Protein AF-A0A9E1Q8D4-F1 (afdb_monomer_lite)

pLDDT: mean 96.95, std 2.02, range [81.5, 98.75]

Radius of gyration: 16.6 Å; chains: 1; bounding box: 38×31×44 Å

Structure (mmCIF, N/CA/C/O backbone):
data_AF-A0A9E1Q8D4-F1
#
_entry.id   AF-A0A9E1Q8D4-F1
#
loop_
_atom_site.group_PDB
_atom_site.id
_atom_site.type_symbol
_atom_site.label_atom_id
_atom_site.label_alt_id
_atom_site.label_comp_id
_atom_site.label_asym_id
_atom_site.label_entity_id
_atom_site.label_seq_id
_atom_site.pdbx_PDB_ins_code
_atom_site.Cartn_x
_atom_site.Cartn_y
_atom_site.Cartn_z
_atom_site.occupancy
_atom_site.B_iso_or_equiv
_atom_site.auth_seq_id
_atom_site.auth_comp_id
_atom_site.auth_asym_id
_atom_site.auth_atom_id
_atom_site.pdbx_PDB_model_num
ATOM 1 N N . MET A 1 1 ? -0.673 -12.413 17.029 1.00 81.50 1 MET A N 1
ATOM 2 C CA . MET A 1 1 ? -0.859 -10.950 16.885 1.00 81.50 1 MET A CA 1
ATOM 3 C C . MET A 1 1 ? -0.937 -10.221 18.242 1.00 81.50 1 MET A C 1
ATOM 5 O O . MET A 1 1 ? -1.551 -10.762 19.157 1.00 81.50 1 MET A O 1
ATOM 9 N N . LYS A 1 2 ? -0.367 -9.008 18.388 1.00 91.19 2 LYS A N 1
ATOM 10 C CA . LYS A 1 2 ? -0.547 -8.122 19.565 1.00 91.19 2 LYS A CA 1
ATOM 11 C C . LYS A 1 2 ? -1.295 -6.856 19.129 1.00 91.19 2 LYS A C 1
ATOM 13 O O . LYS A 1 2 ? -0.751 -6.082 18.356 1.00 91.19 2 LYS A O 1
ATOM 18 N N . VAL A 1 3 ? -2.524 -6.671 19.613 1.00 97.44 3 VAL A N 1
ATOM 19 C CA . VAL A 1 3 ? -3.307 -5.446 19.375 1.00 97.44 3 VAL A CA 1
ATOM 20 C C . VAL A 1 3 ? -3.008 -4.453 20.490 1.00 97.44 3 VAL A C 1
ATOM 22 O O . VAL A 1 3 ? -3.086 -4.797 21.671 1.00 97.44 3 VAL A O 1
ATOM 25 N N . GLU A 1 4 ? -2.658 -3.235 20.107 1.00 98.12 4 GLU A N 1
ATOM 26 C CA . GLU A 1 4 ? -2.434 -2.107 21.003 1.00 98.12 4 GLU A CA 1
ATOM 27 C C . GLU A 1 4 ? -3.670 -1.211 21.019 1.00 98.12 4 GLU A C 1
ATOM 29 O O . GLU A 1 4 ? -4.433 -1.171 20.057 1.00 98.12 4 GLU A O 1
ATOM 34 N N . THR A 1 5 ? -3.892 -0.506 22.124 1.00 97.88 5 THR A N 1
ATOM 35 C CA . THR A 1 5 ? -5.052 0.376 22.291 1.00 97.88 5 THR A CA 1
ATOM 36 C C . THR A 1 5 ? -4.604 1.809 22.503 1.00 97.88 5 THR A C 1
ATOM 38 O O . THR A 1 5 ? -3.606 2.017 23.190 1.00 97.88 5 THR A O 1
ATOM 41 N N . GLN A 1 6 ? -5.388 2.774 22.014 1.00 97.81 6 GLN A N 1
ATOM 42 C CA . GLN A 1 6 ? -5.123 4.211 22.186 1.00 97.81 6 GLN A CA 1
ATOM 43 C C . GLN A 1 6 ? -3.760 4.624 21.601 1.00 97.81 6 GLN A C 1
ATOM 45 O O . GLN A 1 6 ? -2.936 5.241 22.274 1.00 97.81 6 GLN A O 1
ATOM 50 N N . VAL A 1 7 ? -3.508 4.235 20.348 1.00 98.44 7 VAL A N 1
ATOM 51 C CA . VAL A 1 7 ? -2.233 4.486 19.659 1.00 98.44 7 VAL A CA 1
ATOM 52 C C . VAL A 1 7 ? -2.273 5.823 18.928 1.00 98.44 7 VAL A C 1
ATOM 54 O O . VAL A 1 7 ? -3.180 6.066 18.137 1.00 98.44 7 VAL A O 1
ATOM 57 N N . ASP A 1 8 ? -1.269 6.667 19.167 1.00 98.06 8 ASP A N 1
ATOM 58 C CA . ASP A 1 8 ? -1.060 7.920 18.438 1.00 98.06 8 ASP A CA 1
ATOM 59 C C . ASP A 1 8 ? -0.587 7.643 17.005 1.00 98.06 8 ASP A C 1
ATOM 61 O O . ASP A 1 8 ? 0.461 7.036 16.781 1.00 98.06 8 ASP A O 1
ATOM 65 N N . LEU A 1 9 ? -1.375 8.093 16.030 1.00 97.81 9 LEU A N 1
ATOM 66 C CA . LEU A 1 9 ? -1.097 7.945 14.606 1.00 97.81 9 LEU A CA 1
ATOM 67 C C . LEU A 1 9 ? -0.360 9.148 14.012 1.00 97.81 9 LEU A C 1
ATOM 69 O O . LEU A 1 9 ? 0.013 9.090 12.844 1.00 97.81 9 LEU A O 1
ATOM 73 N N . THR A 1 10 ? -0.138 10.229 14.764 1.00 96.81 10 THR A N 1
ATOM 74 C CA . THR A 1 10 ? 0.355 11.514 14.234 1.00 96.81 10 THR A CA 1
ATOM 75 C C . THR A 1 10 ? 1.633 11.353 13.411 1.00 96.81 10 THR A C 1
ATOM 77 O O . THR A 1 10 ? 1.729 11.875 12.303 1.00 96.81 10 THR A O 1
ATOM 80 N N . SER A 1 11 ? 2.604 10.584 13.911 1.00 96.00 11 SER A N 1
ATOM 81 C CA . SER A 1 11 ? 3.880 10.320 13.226 1.00 96.00 11 SER A CA 1
ATOM 82 C C . SER A 1 11 ? 3.767 9.340 12.053 1.00 96.00 11 SER A C 1
ATOM 84 O O . SER A 1 11 ? 4.678 9.248 11.235 1.00 96.00 11 SER A O 1
ATOM 86 N N . SER A 1 12 ? 2.652 8.613 11.955 1.00 95.50 12 SER A N 1
ATOM 87 C CA . SER A 1 12 ? 2.357 7.687 10.857 1.00 95.50 12 SER A CA 1
ATOM 88 C C . SER A 1 12 ? 1.660 8.363 9.674 1.00 95.50 12 SER A C 1
ATOM 90 O O . SER A 1 12 ? 1.419 7.703 8.663 1.00 95.50 12 SER A O 1
ATOM 92 N N . LEU A 1 13 ? 1.317 9.651 9.788 1.00 96.62 13 LEU A N 1
ATOM 93 C CA . LEU A 1 13 ? 0.629 10.442 8.769 1.00 96.62 13 LEU A CA 1
ATOM 94 C C . LEU A 1 13 ? 1.553 11.545 8.262 1.00 96.62 13 LEU A C 1
ATOM 96 O O . LEU A 1 13 ? 2.101 12.313 9.047 1.00 96.62 13 LEU A O 1
ATOM 100 N N . THR A 1 14 ? 1.663 11.719 6.946 1.00 96.62 14 THR A N 1
ATOM 101 C CA . THR A 1 14 ? 2.517 12.786 6.389 1.00 96.62 14 THR A CA 1
ATOM 102 C C . THR A 1 14 ? 1.992 14.187 6.701 1.00 96.62 14 THR A C 1
ATOM 104 O O . THR A 1 14 ? 2.773 15.132 6.809 1.00 96.62 14 THR A O 1
ATOM 107 N N . PHE A 1 15 ? 0.682 14.326 6.921 1.00 96.62 15 PHE A N 1
ATOM 108 C CA . PHE A 1 15 ? 0.068 15.568 7.386 1.00 96.62 15 PHE A CA 1
ATOM 109 C C . PHE A 1 15 ? 0.386 15.912 8.847 1.00 96.62 15 PHE A C 1
ATOM 111 O O . PHE A 1 15 ? 0.220 17.070 9.222 1.00 96.62 15 PHE A O 1
ATOM 118 N N . HIS A 1 16 ? 0.826 14.945 9.663 1.00 95.62 16 HIS A N 1
ATOM 119 C CA . HIS A 1 16 ? 1.071 15.121 11.100 1.00 95.62 16 HIS A CA 1
ATOM 120 C C . HIS A 1 16 ? -0.122 15.723 11.862 1.00 95.62 16 HIS A C 1
ATOM 122 O O . HI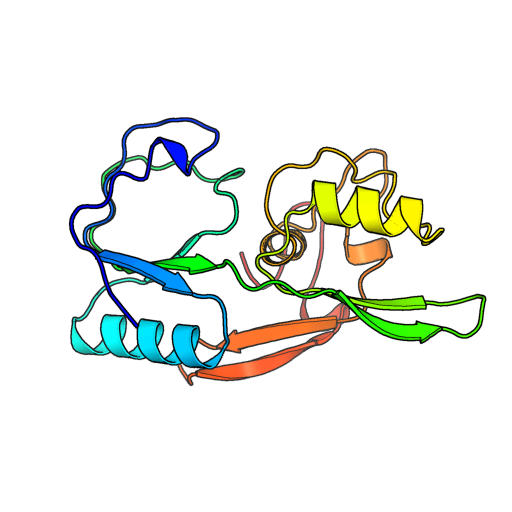S A 1 16 ? 0.042 16.479 12.821 1.00 95.62 16 HIS A O 1
ATOM 128 N N . VAL A 1 17 ? -1.342 15.407 11.421 1.00 96.00 17 VAL A N 1
ATOM 129 C CA . VAL A 1 17 ? -2.559 15.798 12.135 1.00 96.00 17 VAL A CA 1
ATOM 130 C C . VAL A 1 17 ? -2.743 14.856 13.326 1.00 96.00 17 VAL A C 1
ATOM 132 O O . VAL A 1 17 ? -2.649 13.642 13.128 1.00 96.00 17 VAL A O 1
ATOM 135 N N . PRO A 1 18 ? -3.010 15.384 14.536 1.00 97.06 18 PRO A N 1
ATOM 136 C CA . PRO A 1 18 ? -3.296 14.562 15.702 1.00 97.06 18 PRO A CA 1
ATOM 137 C C . PRO A 1 18 ? -4.472 13.618 15.461 1.00 97.06 18 PRO A C 1
ATOM 139 O O . PRO A 1 18 ? -5.555 14.067 15.083 1.00 97.06 18 PRO A O 1
ATOM 142 N N . ALA A 1 19 ? -4.248 12.326 15.683 1.00 97.38 19 ALA A N 1
ATOM 143 C CA . ALA A 1 19 ? -5.283 11.304 15.621 1.00 97.38 19 ALA A CA 1
ATOM 144 C C . ALA A 1 19 ? -4.884 10.091 16.464 1.00 97.38 19 ALA A C 1
ATOM 146 O O . ALA A 1 19 ? -3.747 9.623 16.388 1.00 97.38 19 ALA A O 1
ATOM 147 N N . LEU A 1 20 ? -5.834 9.551 17.221 1.00 98.25 20 LEU A N 1
ATOM 148 C CA . LEU A 1 20 ? -5.690 8.299 17.955 1.00 98.25 20 LEU A CA 1
ATOM 149 C C . LEU A 1 20 ? -6.446 7.168 17.256 1.00 98.25 20 LEU A C 1
ATOM 151 O O . LEU A 1 20 ? -7.554 7.355 16.761 1.00 98.25 20 LEU A O 1
ATOM 155 N N . ALA A 1 21 ? -5.870 5.970 17.257 1.00 98.44 21 ALA A N 1
ATOM 156 C CA . ALA A 1 21 ? -6.579 4.733 16.962 1.00 98.44 21 ALA A CA 1
ATOM 157 C C . ALA A 1 21 ? -7.025 4.068 18.265 1.00 98.44 21 ALA A C 1
ATOM 159 O O . ALA A 1 21 ? -6.195 3.795 19.140 1.00 98.44 21 ALA A O 1
ATOM 160 N N . SER A 1 22 ? -8.312 3.728 18.377 1.00 98.44 22 SER A N 1
ATOM 161 C CA . SER A 1 22 ? -8.804 2.966 19.532 1.00 98.44 22 SER A CA 1
ATOM 162 C C . SER A 1 22 ? -8.100 1.611 19.646 1.00 98.44 22 SER A C 1
ATOM 164 O O . SER A 1 22 ? -7.721 1.218 20.750 1.00 98.44 22 SER A O 1
ATOM 166 N N . HIS A 1 23 ? -7.871 0.953 18.503 1.00 98.75 23 HIS A N 1
ATOM 167 C CA . HIS A 1 23 ? -7.136 -0.294 18.361 1.00 98.75 23 HIS A CA 1
ATOM 168 C C . HIS A 1 23 ? -6.176 -0.195 17.175 1.00 98.75 23 HIS A C 1
ATOM 170 O O . HIS A 1 23 ? -6.528 0.321 16.114 1.00 98.75 23 HIS A O 1
ATOM 176 N N . TYR A 1 24 ? -4.976 -0.733 17.334 1.00 98.69 24 TYR A N 1
ATOM 177 C CA . TYR A 1 24 ? -3.934 -0.719 16.319 1.00 98.69 24 TYR A CA 1
ATOM 178 C C . TYR A 1 24 ? -3.212 -2.057 16.289 1.00 98.69 24 TYR A C 1
ATOM 180 O O . TYR A 1 24 ? -2.949 -2.668 17.328 1.00 98.69 24 TYR A O 1
ATOM 188 N N . VAL A 1 25 ? -2.875 -2.505 15.090 1.00 98.56 25 VAL A N 1
ATOM 189 C CA . VAL A 1 25 ? -2.026 -3.667 14.885 1.00 98.56 25 VAL A CA 1
ATOM 190 C C . VAL A 1 25 ? -1.163 -3.472 13.654 1.00 98.56 25 VAL A C 1
ATOM 192 O O . VAL A 1 25 ? -1.622 -2.966 12.633 1.00 98.56 25 VAL A O 1
ATOM 195 N N . GLU A 1 26 ? 0.080 -3.916 13.750 1.00 97.94 26 GLU A N 1
ATOM 196 C CA . GLU A 1 26 ? 0.987 -4.034 12.620 1.00 97.94 26 GLU A CA 1
ATOM 197 C C . GLU A 1 26 ? 1.066 -5.493 12.175 1.00 97.94 26 GLU A C 1
ATOM 199 O O . GLU A 1 26 ? 1.126 -6.395 13.015 1.00 97.94 26 GLU A O 1
ATOM 204 N N . VAL A 1 27 ? 1.000 -5.716 10.863 1.00 97.88 27 VAL A N 1
ATOM 205 C CA . VAL A 1 27 ? 0.965 -7.053 10.264 1.00 97.88 27 VAL A CA 1
ATOM 206 C C . VAL A 1 27 ? 1.998 -7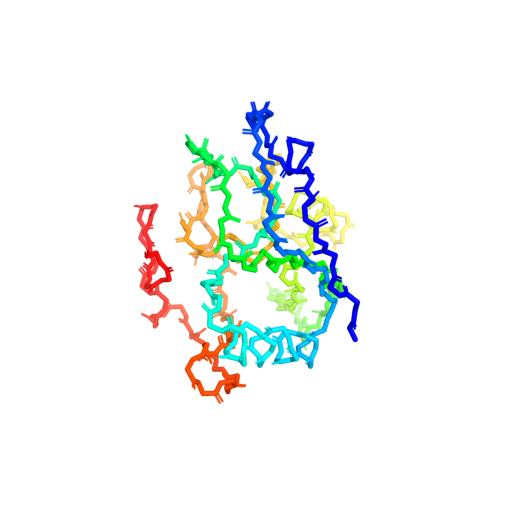.176 9.154 1.00 97.88 27 VAL A C 1
ATOM 208 O O . VAL A 1 27 ? 2.137 -6.292 8.306 1.00 97.88 27 VAL A O 1
ATOM 211 N N . GLU A 1 28 ? 2.696 -8.303 9.140 1.00 97.44 28 GLU A N 1
ATOM 212 C CA . GLU A 1 28 ? 3.764 -8.601 8.182 1.00 97.44 28 GLU A CA 1
ATOM 213 C C . GLU A 1 28 ? 3.391 -9.740 7.227 1.00 97.44 28 GLU A C 1
ATOM 215 O O . GLU A 1 28 ? 4.091 -9.973 6.242 1.00 97.44 28 GLU A O 1
ATOM 220 N N . LYS A 1 29 ? 2.309 -10.476 7.514 1.00 96.69 29 LYS A N 1
ATOM 221 C CA . LYS A 1 29 ? 1.901 -11.677 6.770 1.00 96.69 29 LYS A CA 1
ATOM 222 C C . LYS A 1 29 ? 0.392 -11.761 6.585 1.00 96.69 29 LYS A C 1
ATOM 224 O O . LYS A 1 29 ? -0.381 -11.317 7.431 1.00 96.69 29 LYS A O 1
ATOM 229 N N . ASP A 1 30 ? -0.020 -12.461 5.536 1.00 96.50 30 ASP A N 1
ATOM 230 C CA . ASP A 1 30 ? -1.424 -12.742 5.226 1.00 96.50 30 ASP A CA 1
ATOM 231 C C . ASP A 1 30 ? -2.222 -13.335 6.395 1.00 96.50 30 ASP A C 1
ATOM 233 O O . ASP A 1 30 ? -3.367 -12.948 6.631 1.00 96.50 30 ASP A O 1
ATOM 237 N N . ASP A 1 31 ? -1.640 -14.276 7.141 1.00 96.94 31 ASP A N 1
ATOM 238 C CA . ASP A 1 31 ? -2.332 -14.905 8.270 1.00 96.94 31 ASP A CA 1
ATOM 239 C C . ASP A 1 31 ? -2.585 -13.914 9.412 1.00 96.94 31 ASP A C 1
ATOM 241 O O . ASP A 1 31 ? -3.641 -13.957 10.040 1.00 96.94 31 ASP A O 1
ATOM 245 N N . GLU A 1 32 ? -1.689 -12.949 9.617 1.00 97.75 32 GLU A N 1
ATOM 246 C CA . GLU A 1 32 ? -1.869 -11.883 10.606 1.00 97.75 32 GLU A CA 1
ATOM 247 C C . GLU A 1 32 ? -2.955 -10.893 10.169 1.00 97.75 32 GLU A C 1
ATOM 249 O O . GLU A 1 32 ? -3.741 -10.439 10.999 1.00 97.75 32 GLU A O 1
ATOM 254 N N . ILE A 1 33 ? -3.080 -10.623 8.862 1.00 97.56 33 ILE A N 1
ATOM 255 C CA . ILE A 1 33 ? -4.208 -9.853 8.315 1.00 97.56 33 ILE A CA 1
ATOM 256 C C . ILE A 1 33 ? -5.530 -10.577 8.614 1.00 97.56 33 ILE A C 1
ATOM 258 O O . ILE A 1 33 ? -6.499 -9.951 9.050 1.00 97.56 33 ILE A O 1
ATOM 262 N N . ARG A 1 34 ? -5.584 -11.904 8.431 1.00 97.50 34 ARG A N 1
ATOM 263 C CA . ARG A 1 34 ? -6.781 -12.708 8.743 1.00 97.50 34 ARG A CA 1
ATOM 264 C C . ARG A 1 34 ? -7.099 -12.701 10.240 1.00 97.50 34 ARG A C 1
ATOM 266 O O . ARG A 1 34 ? -8.269 -12.552 10.602 1.00 97.50 34 ARG A O 1
ATOM 273 N N . GLU A 1 35 ? -6.087 -12.818 11.101 1.00 98.00 35 GLU A N 1
ATOM 274 C CA . GLU A 1 35 ? -6.235 -12.679 12.558 1.00 98.00 35 GLU A CA 1
ATOM 275 C C . GLU A 1 35 ? -6.790 -11.297 12.941 1.00 98.00 35 GLU A C 1
ATOM 277 O O . GLU A 1 35 ? -7.715 -11.210 13.753 1.00 98.00 35 GLU A O 1
ATOM 282 N N . ALA A 1 36 ? -6.285 -10.225 12.324 1.00 98.38 36 ALA A N 1
ATOM 283 C CA . ALA A 1 36 ? -6.724 -8.852 12.565 1.00 98.38 36 ALA A CA 1
ATOM 284 C C . ALA A 1 36 ? -8.181 -8.618 12.131 1.00 98.38 36 ALA A C 1
ATOM 286 O O . ALA A 1 36 ? -8.975 -8.062 12.894 1.00 98.38 36 ALA A O 1
ATOM 287 N N . ILE A 1 37 ? -8.575 -9.114 10.952 1.00 98.12 37 ILE A N 1
ATOM 288 C CA . ILE A 1 37 ? -9.967 -9.056 10.476 1.00 98.12 37 ILE A CA 1
ATOM 289 C C . ILE A 1 37 ? -10.900 -9.80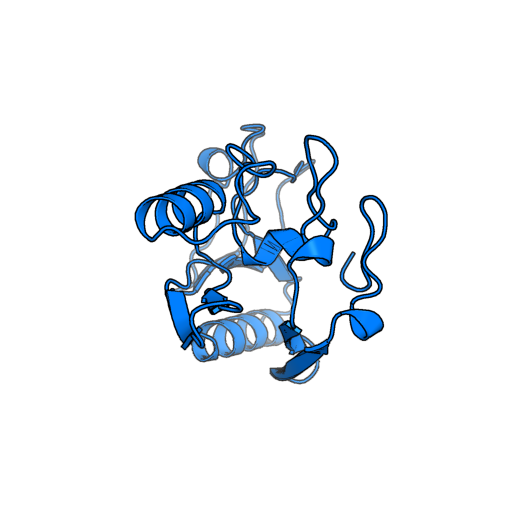2 11.442 1.00 98.12 37 ILE A C 1
ATOM 291 O O . ILE A 1 37 ? -11.977 -9.306 11.786 1.00 98.12 37 ILE A O 1
ATOM 295 N N . LEU A 1 38 ? -10.492 -10.983 11.919 1.00 97.56 38 LEU A N 1
ATOM 296 C CA . LEU A 1 38 ? -11.280 -11.757 12.879 1.00 97.56 38 LEU A CA 1
ATOM 297 C C . LEU A 1 38 ? -11.409 -11.033 14.227 1.00 97.56 38 LEU A C 1
ATOM 299 O O . LEU A 1 38 ? -12.498 -11.007 14.805 1.00 97.56 38 LEU A O 1
ATOM 303 N N . TYR A 1 39 ? -10.329 -10.418 14.714 1.00 98.31 39 TYR A N 1
ATOM 304 C CA . TYR A 1 39 ? -10.350 -9.601 15.925 1.00 98.31 39 TYR A CA 1
ATOM 305 C C . TYR A 1 39 ? -11.330 -8.431 15.797 1.00 98.31 39 TYR A C 1
ATOM 307 O O . TYR A 1 39 ? -12.174 -8.251 16.678 1.00 98.31 39 TYR A O 1
ATOM 315 N N . ALA A 1 40 ? -11.279 -7.681 14.692 1.00 98.31 40 ALA A N 1
ATOM 316 C CA . ALA A 1 40 ? -12.206 -6.582 14.442 1.00 98.31 40 ALA A CA 1
ATOM 317 C C . ALA A 1 40 ? -13.663 -7.066 14.419 1.00 98.31 40 ALA A C 1
ATOM 319 O O . ALA A 1 40 ? -14.516 -6.499 15.100 1.00 98.31 40 ALA A O 1
ATOM 320 N N . LYS A 1 41 ? -13.943 -8.182 13.733 1.00 97.38 41 LYS A N 1
ATOM 321 C CA . LYS A 1 41 ? -15.286 -8.778 13.673 1.00 97.38 41 LYS A CA 1
ATOM 322 C C . LYS A 1 41 ? -15.815 -9.183 15.051 1.00 97.38 41 LYS A C 1
ATOM 324 O O . LYS A 1 41 ? -16.967 -8.892 15.370 1.00 97.38 41 LYS A O 1
ATOM 329 N N . ASN A 1 42 ? -14.991 -9.836 15.870 1.00 97.62 42 ASN A N 1
ATOM 330 C CA . ASN A 1 42 ? -15.384 -10.288 17.208 1.00 97.62 42 ASN A CA 1
ATOM 331 C C . ASN A 1 42 ? -15.653 -9.118 18.164 1.00 97.62 42 ASN A C 1
ATOM 333 O O . ASN A 1 42 ? -16.536 -9.218 19.015 1.00 97.62 42 ASN A O 1
ATOM 337 N N . ASN A 1 43 ? -14.934 -8.007 17.991 1.00 97.81 43 ASN A N 1
ATOM 338 C CA . ASN A 1 43 ? -15.087 -6.798 18.800 1.00 97.81 43 ASN A CA 1
ATOM 339 C C . ASN A 1 43 ? -16.022 -5.751 18.171 1.00 97.81 43 ASN A C 1
ATOM 341 O O . ASN A 1 43 ? -16.240 -4.703 18.769 1.00 97.81 43 ASN A O 1
ATOM 345 N N . LYS A 1 44 ? -16.615 -6.044 17.003 1.00 97.94 44 LYS A N 1
ATOM 346 C CA . LYS A 1 44 ? -17.489 -5.132 16.240 1.00 97.94 44 LYS A CA 1
ATOM 347 C C . LYS A 1 44 ? -16.820 -3.784 15.932 1.00 97.94 44 LYS A C 1
ATOM 349 O O . LYS A 1 44 ? -17.452 -2.740 16.054 1.00 97.94 44 LYS A O 1
ATOM 354 N N . LEU A 1 45 ? -15.546 -3.831 15.558 1.00 98.19 45 LEU A N 1
ATOM 355 C CA . LEU A 1 45 ? -14.749 -2.665 15.193 1.00 98.19 45 LEU A CA 1
ATOM 356 C C . LEU A 1 45 ? -14.753 -2.482 13.676 1.00 98.19 45 LEU A C 1
ATOM 358 O O . LEU A 1 45 ? -14.595 -3.456 12.934 1.00 98.19 45 LEU A O 1
ATOM 362 N N . ASP A 1 46 ? -14.867 -1.234 13.231 1.00 98.06 46 ASP A N 1
ATOM 363 C CA . ASP A 1 46 ? -14.569 -0.881 11.846 1.00 98.06 46 ASP A CA 1
ATOM 364 C C . ASP A 1 46 ? -13.073 -1.071 11.570 1.00 98.06 46 ASP A C 1
ATOM 366 O O . ASP A 1 46 ? -12.234 -0.910 12.459 1.00 98.06 46 ASP A O 1
ATOM 370 N N . ILE A 1 47 ? -12.736 -1.438 10.333 1.00 98.25 47 ILE A N 1
ATOM 371 C CA . ILE A 1 47 ? -11.355 -1.681 9.907 1.00 98.25 47 ILE A CA 1
ATOM 372 C C . ILE A 1 47 ? -10.884 -0.512 9.050 1.00 98.25 47 ILE A C 1
ATOM 374 O O . ILE A 1 47 ? -11.544 -0.146 8.078 1.00 98.25 47 ILE A O 1
ATOM 378 N N . LEU A 1 48 ? -9.697 0.002 9.360 1.00 98.06 48 LEU A N 1
ATOM 379 C CA . LEU A 1 48 ? -8.951 0.913 8.503 1.00 98.06 48 LEU A CA 1
ATOM 380 C C . LEU A 1 48 ? -7.610 0.278 8.135 1.00 98.06 48 LEU A C 1
ATOM 382 O O . LEU A 1 48 ? -6.823 -0.062 9.014 1.00 98.06 48 LEU A O 1
ATOM 386 N N . ILE A 1 49 ? -7.326 0.153 6.840 1.00 97.69 49 ILE A N 1
ATOM 387 C CA . ILE A 1 49 ? -6.010 -0.288 6.368 1.00 97.69 49 ILE A CA 1
ATOM 388 C C . ILE A 1 49 ? -5.095 0.929 6.243 1.00 97.69 49 ILE A C 1
ATOM 390 O O . ILE A 1 49 ? -5.437 1.900 5.568 1.00 97.69 49 ILE A O 1
ATOM 394 N N . LEU A 1 50 ? -3.924 0.870 6.873 1.00 97.62 50 LEU A N 1
ATOM 395 C CA . LEU A 1 50 ? -2.925 1.929 6.831 1.00 97.62 50 LEU A CA 1
ATOM 396 C C . LEU A 1 50 ? -1.667 1.434 6.108 1.00 97.62 50 LEU A C 1
ATOM 398 O O . LEU A 1 50 ? -0.991 0.514 6.559 1.00 97.62 50 LEU A O 1
ATOM 402 N N . GLY A 1 51 ? -1.353 2.070 4.979 1.00 96.19 51 GLY A N 1
ATOM 403 C CA . GLY A 1 51 ? -0.052 1.967 4.314 1.00 96.19 51 GLY A CA 1
ATOM 404 C C . GLY A 1 51 ? 0.939 2.969 4.910 1.00 96.19 51 GLY A C 1
ATOM 405 O O . GLY A 1 51 ? 1.016 3.128 6.122 1.00 96.19 51 GLY A O 1
ATOM 406 N N . GLY A 1 52 ? 1.645 3.735 4.076 1.00 94.00 52 GLY A N 1
ATOM 407 C CA . GLY A 1 52 ? 2.557 4.800 4.534 1.00 94.00 52 GLY A CA 1
ATOM 408 C C . GLY A 1 52 ? 1.896 6.086 5.065 1.00 94.00 52 GLY A C 1
ATOM 409 O O . GLY A 1 52 ? 2.610 7.021 5.401 1.00 94.00 52 GLY A O 1
ATOM 410 N N . GLY A 1 53 ? 0.559 6.178 5.096 1.00 96.25 53 GLY A N 1
ATOM 411 C CA . GLY A 1 53 ? -0.163 7.361 5.598 1.00 96.25 53 GLY A CA 1
ATOM 412 C C . GLY A 1 53 ? 0.038 8.645 4.781 1.00 96.25 53 GLY A C 1
ATOM 413 O O . GLY A 1 53 ? -0.278 9.733 5.257 1.00 96.25 53 GLY A O 1
ATOM 414 N N . SER A 1 54 ? 0.546 8.530 3.550 1.00 96.88 54 SER A N 1
ATOM 415 C CA . SER A 1 54 ? 0.922 9.666 2.701 1.00 96.88 54 SER A CA 1
ATOM 416 C C . SER A 1 54 ? -0.242 10.360 1.992 1.00 96.88 54 SER A C 1
ATOM 418 O O . SER A 1 54 ? -0.076 11.456 1.462 1.00 96.88 54 SER A O 1
ATOM 420 N N . ASN A 1 55 ? -1.414 9.728 1.997 1.00 95.94 55 ASN A N 1
ATOM 421 C CA . ASN A 1 55 ? -2.621 10.183 1.314 1.00 95.94 55 ASN A CA 1
ATOM 422 C C . ASN A 1 55 ? -3.861 10.022 2.211 1.00 95.94 55 ASN A C 1
ATOM 424 O O . ASN A 1 55 ? -4.917 9.569 1.781 1.00 95.94 55 ASN A O 1
ATOM 428 N N . MET A 1 56 ? -3.693 10.328 3.497 1.00 94.69 56 MET A N 1
ATOM 429 C CA . MET A 1 56 ? -4.726 10.197 4.520 1.00 94.69 56 MET A CA 1
ATOM 430 C C . MET A 1 56 ? -4.850 11.506 5.291 1.00 94.69 56 MET A C 1
ATOM 432 O O . MET A 1 56 ? -3.844 12.098 5.679 1.00 94.69 56 MET A O 1
ATOM 436 N N . LEU A 1 57 ? -6.086 11.930 5.546 1.00 96.38 57 LEU A N 1
ATOM 437 C CA . LEU A 1 57 ? -6.393 13.066 6.408 1.00 96.38 57 LEU A CA 1
ATOM 438 C C . LEU A 1 57 ? -7.426 12.627 7.445 1.00 96.38 57 LEU A C 1
ATOM 440 O O . LEU A 1 57 ? -8.597 12.436 7.123 1.00 96.38 57 LEU A O 1
ATOM 444 N N . PHE A 1 58 ? -6.981 12.462 8.687 1.00 95.50 58 PHE A N 1
ATOM 445 C CA . PHE A 1 58 ? -7.868 12.178 9.808 1.00 95.50 58 PHE A CA 1
ATOM 446 C C . PHE A 1 58 ? -8.514 13.481 10.266 1.00 95.50 58 PHE A C 1
ATOM 448 O O . PHE A 1 58 ? -7.833 14.487 10.453 1.00 95.50 58 PHE A O 1
ATOM 455 N N . HIS A 1 59 ? -9.835 13.466 10.419 1.00 93.94 59 HIS A N 1
ATOM 456 C CA . HIS A 1 59 ? -10.588 14.622 10.907 1.00 93.94 59 HIS A CA 1
ATOM 457 C C . HIS A 1 59 ? -10.985 14.493 12.384 1.00 93.94 59 HIS A C 1
ATOM 459 O O . HIS A 1 59 ? -11.475 15.463 12.946 1.00 93.94 59 HIS A O 1
ATOM 465 N N . ASN A 1 60 ? -10.825 13.303 12.971 1.00 95.88 60 ASN A N 1
ATOM 466 C CA . ASN A 1 60 ? -11.054 12.943 14.370 1.00 95.88 60 ASN A CA 1
ATOM 467 C C . ASN A 1 60 ? -10.253 11.663 14.679 1.00 95.88 60 ASN A C 1
ATOM 469 O O . ASN A 1 60 ? -9.735 11.020 13.759 1.00 95.88 60 ASN A O 1
ATOM 473 N N . ASP A 1 61 ? -10.228 11.269 15.951 1.00 98.00 61 ASP A N 1
ATOM 474 C CA . ASP A 1 61 ? -9.794 9.937 16.372 1.00 98.00 61 ASP A CA 1
ATOM 475 C C . ASP A 1 61 ? -10.618 8.836 15.680 1.00 98.00 61 ASP A C 1
ATOM 477 O O . ASP A 1 61 ? -11.791 9.019 15.333 1.00 98.00 61 ASP A O 1
ATOM 481 N N . PHE A 1 62 ? -9.989 7.685 15.458 1.00 98.25 62 PHE A N 1
ATOM 482 C CA . PHE A 1 62 ? -10.589 6.532 14.803 1.00 98.25 62 PHE A CA 1
ATOM 483 C C . PHE A 1 62 ? -10.977 5.455 15.821 1.00 98.25 62 PHE A C 1
ATOM 485 O O . PHE A 1 62 ? -10.143 4.695 16.324 1.00 98.25 62 PHE A O 1
ATOM 492 N N . GLU A 1 63 ? -12.280 5.346 16.069 1.00 98.06 63 GLU A N 1
ATOM 493 C CA . GLU A 1 63 ? -12.902 4.356 16.959 1.00 98.06 63 GLU A CA 1
ATOM 494 C C . GLU A 1 63 ? -13.063 2.980 16.285 1.00 98.06 63 GLU A C 1
ATOM 496 O O . GLU A 1 63 ? -14.150 2.410 16.207 1.00 98.06 63 GLU A O 1
ATOM 501 N N . GLY A 1 64 ? -11.962 2.441 15.762 1.00 98.31 64 GLY A N 1
ATOM 502 C CA . GLY A 1 64 ? -11.905 1.112 15.155 1.00 98.31 64 GLY A CA 1
ATOM 503 C C . GLY A 1 64 ? -10.515 0.487 15.242 1.00 98.31 64 GLY A C 1
ATOM 504 O O . GLY A 1 64 ? -9.655 0.958 15.991 1.00 98.31 64 GLY A O 1
ATOM 505 N N . LEU A 1 65 ? -10.301 -0.579 14.468 1.00 98.75 65 LEU A N 1
ATOM 506 C CA . LEU A 1 65 ? -9.005 -1.230 14.299 1.00 98.75 65 LEU A CA 1
ATOM 507 C C . LEU A 1 65 ? -8.268 -0.657 13.088 1.00 98.75 65 LEU A C 1
ATOM 509 O O . LEU A 1 65 ? -8.675 -0.866 11.944 1.00 98.75 65 LEU A O 1
ATOM 513 N N . VAL A 1 66 ? -7.140 -0.002 13.340 1.00 98.69 66 VAL A N 1
ATOM 514 C CA . VAL A 1 66 ? -6.156 0.315 12.305 1.00 98.69 66 VAL A CA 1
ATOM 515 C C . VAL A 1 66 ? -5.239 -0.888 12.106 1.00 98.69 66 VAL A C 1
ATOM 517 O O . VAL A 1 66 ? -4.587 -1.338 13.045 1.00 98.69 66 VAL A O 1
ATOM 520 N N . ILE A 1 67 ? -5.181 -1.398 10.878 1.00 98.44 67 ILE A N 1
ATOM 521 C CA . ILE A 1 67 ? -4.272 -2.466 10.459 1.00 98.44 67 ILE A CA 1
ATOM 522 C C . ILE A 1 67 ? -3.176 -1.829 9.603 1.00 98.44 67 ILE A C 1
ATOM 524 O O . ILE A 1 67 ? -3.409 -1.466 8.447 1.00 98.44 67 ILE A O 1
ATOM 528 N N . LYS A 1 68 ? -1.982 -1.673 10.173 1.00 98.06 68 LYS A N 1
ATOM 529 C CA . LYS A 1 68 ? -0.793 -1.193 9.470 1.00 98.06 68 LYS A CA 1
ATOM 530 C C . LYS A 1 68 ? -0.148 -2.342 8.704 1.00 98.06 68 LYS A C 1
ATOM 532 O O . LYS A 1 68 ? 0.293 -3.316 9.308 1.00 98.06 68 LYS A O 1
ATOM 537 N N . ILE A 1 69 ? -0.053 -2.206 7.385 1.00 97.88 69 ILE A N 1
ATOM 538 C CA . ILE A 1 69 ? 0.617 -3.193 6.535 1.00 97.88 69 ILE A CA 1
ATOM 539 C C . ILE A 1 69 ? 2.125 -2.931 6.539 1.00 97.88 69 ILE A C 1
ATOM 541 O O . ILE A 1 69 ? 2.560 -1.848 6.142 1.00 97.88 69 ILE A O 1
ATOM 545 N N . ASN A 1 70 ? 2.913 -3.924 6.953 1.00 96.94 70 ASN A N 1
ATOM 546 C CA . ASN A 1 70 ? 4.375 -3.872 6.967 1.00 96.94 70 ASN A CA 1
ATOM 547 C C . ASN A 1 70 ? 5.031 -5.138 6.380 1.00 96.94 70 ASN A C 1
ATOM 549 O O . ASN A 1 70 ? 6.193 -5.418 6.663 1.00 96.94 70 ASN A O 1
ATOM 553 N N . SER A 1 71 ? 4.313 -5.903 5.545 1.00 98.00 71 SER A N 1
ATOM 554 C CA . SER A 1 71 ? 4.911 -7.035 4.824 1.00 98.00 71 SER A CA 1
ATOM 555 C C . SER A 1 71 ? 6.073 -6.574 3.930 1.00 98.00 71 SER A C 1
ATOM 557 O O . SER A 1 71 ? 6.024 -5.490 3.342 1.00 98.00 71 SER A O 1
ATOM 559 N N . LYS A 1 72 ? 7.144 -7.375 3.862 1.00 98.25 72 LYS A N 1
ATOM 560 C CA . LYS A 1 72 ? 8.383 -7.086 3.115 1.00 98.25 72 LYS A CA 1
ATOM 561 C C . LYS A 1 72 ? 8.760 -8.268 2.247 1.00 98.25 72 LYS A C 1
ATOM 563 O O . LYS A 1 72 ? 8.621 -9.414 2.669 1.00 98.25 72 LYS A O 1
ATOM 568 N N . GLY A 1 73 ? 9.291 -7.987 1.067 1.00 98.12 73 GLY A N 1
ATOM 569 C CA . GLY A 1 73 ? 9.592 -9.013 0.085 1.00 98.12 73 GLY A CA 1
ATOM 570 C C . GLY A 1 73 ? 9.554 -8.456 -1.326 1.00 98.12 73 GLY A C 1
ATOM 571 O O . GLY A 1 73 ? 8.647 -7.717 -1.703 1.00 98.12 73 GLY A O 1
ATOM 572 N N . VAL A 1 74 ? 10.566 -8.824 -2.105 1.00 98.38 74 VAL A N 1
ATOM 573 C CA . VAL A 1 74 ? 10.629 -8.565 -3.542 1.00 98.38 74 VAL A CA 1
ATOM 574 C C . VAL A 1 74 ? 11.206 -9.812 -4.184 1.00 98.38 74 VAL A C 1
ATOM 576 O O . VAL A 1 74 ? 12.400 -10.080 -4.020 1.00 98.38 74 VAL A O 1
ATOM 579 N N . ASP A 1 75 ? 10.374 -10.533 -4.920 1.00 98.00 75 ASP A N 1
ATOM 580 C CA . ASP A 1 75 ? 10.733 -11.778 -5.586 1.00 98.00 75 ASP A CA 1
ATOM 581 C C . ASP A 1 75 ? 10.673 -11.608 -7.101 1.00 98.00 75 ASP A C 1
ATOM 583 O O . ASP A 1 75 ? 9.713 -11.067 -7.650 1.00 98.00 75 ASP A O 1
ATOM 587 N N . VAL A 1 76 ? 11.697 -12.095 -7.799 1.00 97.81 76 VAL A N 1
ATOM 588 C CA . VAL A 1 76 ? 11.691 -12.183 -9.264 1.00 97.81 76 VAL A CA 1
ATOM 589 C C . VAL A 1 76 ? 10.982 -13.475 -9.658 1.00 97.81 76 VAL A C 1
ATOM 591 O O . VAL A 1 76 ? 11.470 -14.562 -9.356 1.00 97.81 76 VAL A O 1
ATOM 594 N N . LEU A 1 77 ? 9.844 -13.369 -10.345 1.00 97.38 77 LEU A N 1
ATOM 595 C CA . LEU A 1 77 ? 9.100 -14.534 -10.831 1.00 97.38 77 LEU A CA 1
ATOM 596 C C . LEU A 1 77 ? 9.643 -15.061 -12.155 1.00 97.38 77 LEU A C 1
ATOM 598 O O . LEU A 1 77 ? 9.687 -16.271 -12.378 1.00 97.38 77 LEU A O 1
ATOM 602 N N . SER A 1 78 ? 10.027 -14.152 -13.048 1.00 97.25 78 SER A N 1
ATOM 603 C CA . SER A 1 78 ? 10.575 -14.498 -14.355 1.00 97.25 78 SER A CA 1
ATOM 604 C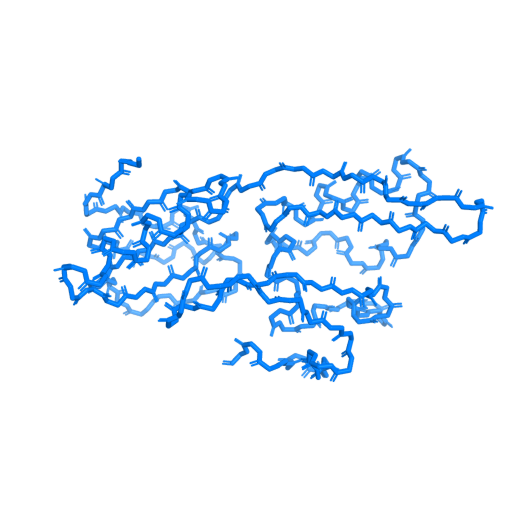 C . SER A 1 78 ? 11.417 -13.364 -14.914 1.00 97.25 78 SER A C 1
ATOM 606 O O . SER A 1 78 ? 11.044 -12.199 -14.780 1.00 97.25 78 SER A O 1
ATOM 608 N N . ASP A 1 79 ? 12.493 -13.726 -15.602 1.00 96.62 79 ASP A N 1
ATOM 609 C CA . ASP A 1 79 ? 13.353 -12.817 -16.352 1.00 96.62 79 ASP A CA 1
ATOM 610 C C . ASP A 1 79 ? 13.807 -13.524 -17.637 1.00 96.62 79 ASP A C 1
ATOM 612 O O . ASP A 1 79 ? 14.449 -14.575 -17.580 1.00 96.62 79 ASP A O 1
ATOM 616 N N . ASP A 1 80 ? 13.435 -12.978 -18.796 1.00 95.69 80 ASP A N 1
ATOM 617 C CA . ASP A 1 80 ? 13.879 -13.465 -20.110 1.00 95.69 80 ASP A CA 1
ATOM 618 C C . ASP A 1 80 ? 14.913 -12.535 -20.784 1.00 95.69 80 ASP A C 1
ATOM 620 O O . ASP A 1 80 ? 15.248 -12.705 -21.961 1.00 95.69 80 ASP A O 1
ATOM 624 N N . GLY A 1 81 ? 15.418 -11.539 -20.048 1.00 91.75 81 GLY A N 1
ATOM 625 C CA . GLY A 1 81 ? 16.329 -10.501 -20.528 1.00 91.75 81 GLY A CA 1
ATOM 626 C C . GLY A 1 81 ? 15.657 -9.369 -21.313 1.00 91.75 81 GLY A C 1
ATOM 627 O O . GLY A 1 81 ? 16.328 -8.406 -21.685 1.00 91.75 81 GLY A O 1
ATOM 628 N N . ARG A 1 82 ? 14.349 -9.457 -21.588 1.00 92.00 82 ARG A N 1
ATOM 629 C CA . ARG A 1 82 ? 13.538 -8.395 -22.215 1.00 92.00 82 ARG A CA 1
ATOM 630 C C . ARG A 1 82 ? 12.359 -7.979 -21.347 1.00 92.00 82 ARG A C 1
ATOM 632 O O . ARG A 1 82 ? 12.001 -6.805 -21.333 1.00 92.00 82 ARG A O 1
ATOM 639 N N . ARG A 1 83 ? 11.742 -8.938 -20.666 1.00 94.44 83 ARG A N 1
ATOM 640 C CA . ARG A 1 83 ? 10.631 -8.761 -19.747 1.00 94.44 83 ARG A CA 1
ATOM 641 C C . ARG A 1 83 ? 11.000 -9.378 -18.408 1.00 94.44 83 ARG A C 1
ATOM 643 O O . ARG A 1 83 ? 11.369 -10.546 -18.318 1.00 94.44 83 ARG A O 1
ATOM 650 N N . LEU A 1 84 ? 10.816 -8.566 -17.380 1.00 96.25 84 LEU A N 1
ATOM 651 C CA . LEU A 1 84 ? 10.952 -8.943 -15.990 1.00 96.25 84 LEU A CA 1
ATOM 652 C C . LEU A 1 84 ? 9.568 -8.915 -15.341 1.00 96.25 84 LEU A C 1
ATOM 654 O O . LEU A 1 84 ? 8.801 -7.974 -15.549 1.00 96.25 84 LEU A O 1
ATOM 658 N N . GLU A 1 85 ? 9.259 -9.930 -14.543 1.00 97.75 85 GLU A N 1
ATOM 659 C CA . GLU A 1 85 ? 8.108 -9.919 -13.645 1.00 97.75 85 GLU A CA 1
ATOM 660 C C . GLU A 1 85 ? 8.598 -10.071 -12.207 1.00 97.75 85 GLU A C 1
ATOM 662 O O . GLU A 1 85 ? 9.294 -11.033 -11.874 1.00 97.75 85 GLU A O 1
ATOM 667 N N . VAL A 1 86 ? 8.231 -9.104 -11.367 1.00 98.06 86 VAL A N 1
ATOM 668 C CA . VAL A 1 86 ? 8.526 -9.091 -9.934 1.00 98.06 86 VAL A CA 1
ATOM 669 C C . VAL A 1 86 ? 7.232 -9.059 -9.137 1.00 98.06 86 VAL A C 1
ATOM 671 O O . VAL A 1 86 ? 6.263 -8.413 -9.537 1.00 98.06 86 VAL A O 1
ATOM 674 N N . VAL A 1 87 ? 7.235 -9.741 -7.999 1.00 98.19 87 VAL A N 1
ATOM 675 C CA . VAL A 1 87 ? 6.202 -9.635 -6.968 1.00 98.19 87 VAL A CA 1
ATOM 676 C C . VAL A 1 87 ? 6.786 -8.877 -5.800 1.00 98.19 87 VAL A C 1
ATOM 678 O O . VAL A 1 87 ? 7.933 -9.095 -5.418 1.00 98.19 87 VAL A O 1
ATOM 681 N N . VAL A 1 88 ? 5.997 -7.952 -5.270 1.00 98.56 88 VAL A N 1
ATOM 682 C CA . VAL A 1 88 ? 6.426 -7.026 -4.233 1.00 98.56 88 VAL A CA 1
ATOM 683 C C . VAL A 1 88 ? 5.361 -6.977 -3.158 1.00 98.56 88 VAL A C 1
ATOM 685 O O . VAL A 1 88 ? 4.180 -6.786 -3.452 1.00 98.56 88 VAL A O 1
ATOM 6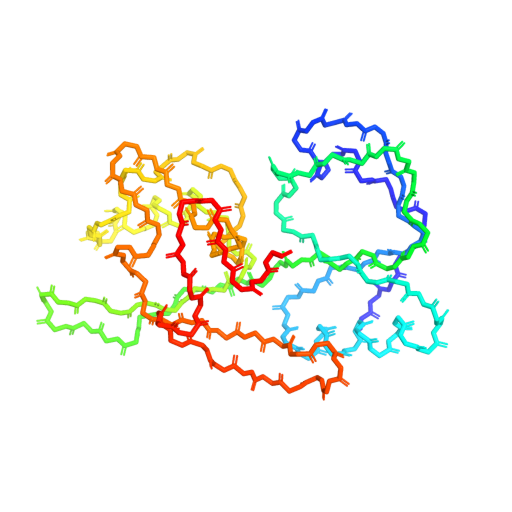88 N N . GLU A 1 89 ? 5.795 -7.146 -1.920 1.00 98.56 89 GLU A N 1
ATOM 689 C CA . GLU A 1 89 ? 4.928 -7.127 -0.757 1.00 98.56 89 GLU A CA 1
ATOM 690 C C . GLU A 1 89 ? 4.297 -5.749 -0.526 1.00 98.56 89 GLU A C 1
ATOM 692 O O . GLU A 1 89 ? 4.910 -4.699 -0.734 1.00 98.56 89 GLU A O 1
ATOM 697 N N . ALA A 1 90 ? 3.043 -5.745 -0.068 1.00 98.38 90 ALA A N 1
ATOM 698 C CA . ALA A 1 90 ? 2.228 -4.537 0.048 1.00 98.38 90 ALA A CA 1
ATOM 699 C C . ALA A 1 90 ? 2.822 -3.475 0.992 1.00 98.38 90 ALA A C 1
ATOM 701 O O . ALA A 1 90 ? 2.561 -2.280 0.812 1.00 98.38 90 ALA A O 1
ATOM 702 N N . GLY A 1 91 ? 3.596 -3.899 1.993 1.00 98.19 91 GLY A N 1
ATOM 703 C CA . GLY A 1 91 ? 4.233 -3.023 2.971 1.00 98.19 91 GLY A CA 1
ATOM 704 C C . GLY A 1 91 ? 5.586 -2.452 2.542 1.00 98.19 91 GLY A C 1
ATOM 705 O O . GLY A 1 91 ? 6.140 -1.643 3.289 1.00 98.19 91 GLY A O 1
ATOM 706 N N . GLU A 1 92 ? 6.141 -2.825 1.385 1.00 98.50 92 GLU A N 1
ATOM 707 C CA . GLU A 1 92 ? 7.391 -2.236 0.888 1.00 98.50 92 GLU A CA 1
ATOM 708 C C . GLU A 1 92 ? 7.240 -0.729 0.669 1.00 98.50 92 GLU A C 1
ATOM 710 O O . GLU A 1 92 ? 6.207 -0.269 0.174 1.00 98.50 92 GLU A O 1
ATOM 715 N N . ASP A 1 93 ? 8.263 0.043 1.045 1.00 98.25 93 ASP A N 1
ATOM 716 C CA . ASP A 1 93 ? 8.281 1.476 0.749 1.00 98.25 93 ASP A CA 1
ATOM 717 C C . ASP A 1 93 ? 8.376 1.672 -0.766 1.00 98.25 93 ASP A C 1
ATOM 719 O O . ASP A 1 93 ? 9.189 1.038 -1.445 1.00 98.25 93 ASP A O 1
ATOM 723 N N . TRP A 1 94 ? 7.515 2.536 -1.303 1.00 98.38 94 TRP A N 1
ATOM 724 C CA . TRP A 1 94 ? 7.433 2.734 -2.742 1.00 98.38 94 TRP A CA 1
ATOM 725 C C . TRP A 1 94 ? 8.743 3.276 -3.315 1.00 98.38 94 TRP A C 1
ATOM 727 O O . TRP A 1 94 ? 9.231 2.769 -4.325 1.00 98.38 94 TRP A O 1
ATOM 737 N N . HIS A 1 95 ? 9.327 4.300 -2.691 1.00 98.06 95 HIS A N 1
ATOM 738 C CA . HIS A 1 95 ? 10.518 4.926 -3.242 1.00 98.06 95 HIS A CA 1
ATOM 739 C C . HIS A 1 95 ? 11.739 4.016 -3.121 1.00 98.06 95 HIS A C 1
ATOM 741 O O . HIS A 1 95 ? 12.492 3.897 -4.090 1.00 98.06 95 HIS A O 1
ATOM 747 N N . GLU A 1 96 ? 11.899 3.324 -1.995 1.00 98.19 96 GLU A N 1
ATOM 748 C CA . GLU A 1 96 ? 12.960 2.329 -1.828 1.00 98.19 96 GLU A CA 1
ATOM 749 C C . GLU A 1 96 ? 12.829 1.191 -2.848 1.00 98.19 96 GLU A C 1
ATOM 751 O O . GLU A 1 96 ? 13.829 0.750 -3.420 1.00 98.19 96 GLU A O 1
ATOM 756 N N . PHE A 1 97 ? 11.602 0.765 -3.172 1.00 98.50 97 PHE A N 1
ATOM 757 C CA . PHE A 1 97 ? 11.376 -0.193 -4.252 1.00 98.50 97 PHE A CA 1
ATOM 758 C C . PHE A 1 97 ? 11.797 0.364 -5.622 1.00 98.50 97 PHE A C 1
ATOM 760 O O . PHE A 1 97 ? 12.491 -0.329 -6.373 1.00 98.50 97 PHE A O 1
ATOM 767 N N . VAL A 1 98 ? 11.472 1.624 -5.937 1.00 98.44 98 VAL A N 1
ATOM 768 C CA . VAL A 1 98 ? 11.961 2.278 -7.165 1.00 98.44 98 VAL A CA 1
ATOM 769 C C . VAL A 1 98 ? 13.495 2.283 -7.194 1.00 98.44 98 VAL A C 1
ATOM 771 O O . VAL A 1 98 ? 14.084 1.864 -8.188 1.00 98.44 98 VAL A O 1
ATOM 774 N N . LEU A 1 99 ? 14.173 2.670 -6.111 1.00 98.38 99 LEU A N 1
ATOM 775 C CA . LEU A 1 99 ? 15.643 2.669 -6.049 1.00 98.38 99 LEU A CA 1
ATOM 776 C C . LEU A 1 99 ? 16.239 1.264 -6.209 1.00 98.38 99 LEU A C 1
ATOM 778 O O . LEU A 1 99 ? 17.237 1.087 -6.919 1.00 98.38 99 LEU A O 1
ATOM 782 N N . LYS A 1 100 ? 15.612 0.250 -5.604 1.00 98.25 100 LYS A N 1
ATOM 783 C CA . LYS A 1 100 ? 15.991 -1.156 -5.777 1.00 98.25 100 LYS A CA 1
ATOM 784 C C . LYS A 1 100 ? 15.861 -1.584 -7.235 1.00 98.25 100 LYS A C 1
ATOM 786 O O . LYS A 1 100 ? 16.784 -2.215 -7.748 1.00 98.25 100 LYS A O 1
ATOM 791 N N . SER A 1 101 ? 14.773 -1.212 -7.909 1.00 97.62 101 SER A N 1
ATOM 792 C CA . SER A 1 101 ? 14.571 -1.521 -9.328 1.00 97.62 101 SER A CA 1
ATOM 793 C C . SER A 1 101 ? 15.695 -0.938 -10.192 1.00 97.62 101 SER A C 1
ATOM 795 O O . SER A 1 101 ? 16.353 -1.672 -10.928 1.00 97.62 101 SER A O 1
ATOM 797 N N . LEU A 1 102 ? 16.043 0.335 -9.982 1.00 96.88 102 LEU A N 1
ATOM 798 C CA . LEU A 1 102 ? 17.115 1.016 -10.711 1.00 96.88 102 LEU A CA 1
ATOM 799 C C . LEU A 1 102 ? 18.489 0.397 -10.443 1.00 96.88 102 LEU A C 1
ATOM 801 O O . LEU A 1 102 ? 19.269 0.199 -11.372 1.00 96.88 102 LEU A O 1
ATOM 805 N N . THR A 1 103 ? 18.770 0.034 -9.190 1.00 97.50 103 THR A N 1
ATOM 806 C CA . THR A 1 103 ? 20.031 -0.621 -8.800 1.00 97.50 103 THR A CA 1
ATOM 807 C C . THR A 1 103 ? 20.208 -1.978 -9.485 1.00 97.50 103 THR A C 1
ATOM 809 O O . THR A 1 103 ? 21.331 -2.363 -9.804 1.00 97.50 103 THR A O 1
ATOM 812 N N . ASN A 1 104 ? 19.110 -2.690 -9.750 1.00 96.31 104 ASN A N 1
ATOM 813 C CA . ASN A 1 104 ? 19.121 -3.972 -10.456 1.00 96.31 104 ASN A CA 1
ATOM 814 C C . ASN A 1 104 ? 18.958 -3.831 -11.984 1.00 96.31 104 ASN A C 1
ATOM 816 O O . ASN A 1 104 ? 18.907 -4.837 -12.687 1.00 96.31 104 ASN A O 1
ATOM 820 N N . GLY A 1 105 ? 18.889 -2.604 -12.516 1.00 96.06 105 GLY A N 1
ATOM 821 C CA . GLY A 1 105 ? 18.704 -2.352 -13.949 1.00 96.06 105 GLY A CA 1
ATOM 822 C C . GLY A 1 105 ? 17.285 -2.619 -14.464 1.00 96.06 105 GLY A C 1
ATOM 823 O O . GLY A 1 105 ? 17.092 -2.787 -15.666 1.00 96.06 105 GLY A O 1
ATOM 824 N N . TRP A 1 106 ? 16.290 -2.668 -13.577 1.00 96.44 106 TRP A N 1
ATOM 825 C CA . TRP A 1 106 ? 14.882 -2.876 -13.910 1.00 96.44 106 TRP A CA 1
ATOM 826 C C . TRP A 1 106 ? 14.235 -1.536 -14.285 1.00 96.44 106 TRP A C 1
ATOM 828 O O . TRP A 1 106 ? 13.843 -0.760 -13.416 1.00 96.44 106 TRP A O 1
ATOM 838 N N . GLY A 1 107 ? 14.166 -1.239 -15.583 1.00 95.50 107 GLY A N 1
ATOM 839 C CA . GLY A 1 107 ? 13.550 -0.006 -16.088 1.00 95.50 107 GLY A CA 1
ATOM 840 C C . GLY A 1 107 ? 12.016 -0.041 -16.084 1.00 95.50 107 GLY A C 1
ATOM 841 O O . GLY A 1 107 ? 11.415 -1.106 -16.225 1.00 95.50 107 GLY A O 1
ATOM 842 N N . GLY A 1 108 ? 11.392 1.134 -15.969 1.00 96.44 108 GLY A N 1
ATOM 843 C CA . GLY A 1 108 ? 9.942 1.350 -16.061 1.00 96.44 108 GLY A CA 1
ATOM 844 C C . GLY A 1 108 ? 9.325 2.099 -14.873 1.00 96.44 108 GLY A C 1
ATOM 845 O O . GLY A 1 108 ? 8.187 2.551 -14.966 1.00 96.44 108 GLY A O 1
ATOM 846 N N . LEU A 1 109 ? 10.055 2.249 -13.764 1.00 97.88 109 LEU A N 1
ATOM 847 C CA . LEU A 1 109 ? 9.565 2.869 -12.524 1.00 97.88 109 LEU A CA 1
ATOM 848 C C . LEU A 1 109 ? 10.181 4.241 -12.223 1.00 97.88 109 LEU A C 1
ATOM 850 O O . LEU A 1 109 ? 9.738 4.925 -11.303 1.00 97.88 109 LEU A O 1
ATOM 854 N N . GLU A 1 110 ? 11.182 4.668 -12.988 1.00 98.19 110 GLU A N 1
ATOM 855 C CA . GLU A 1 110 ? 11.956 5.891 -12.762 1.00 98.19 110 GLU A CA 1
ATOM 856 C C . GLU A 1 110 ? 11.089 7.155 -12.667 1.00 98.19 110 GLU A C 1
ATOM 858 O O . GLU A 1 110 ? 11.325 8.004 -11.807 1.00 98.19 110 GLU A O 1
ATOM 863 N N . ASN A 1 111 ? 10.040 7.261 -13.488 1.00 98.44 111 ASN A N 1
ATOM 864 C CA . ASN A 1 111 ? 9.108 8.391 -13.483 1.00 98.44 111 ASN A CA 1
ATOM 865 C C . ASN A 1 111 ? 8.254 8.452 -12.208 1.00 98.44 111 ASN A C 1
ATOM 867 O O . ASN A 1 111 ? 7.634 9.474 -11.935 1.00 98.44 111 ASN A O 1
ATOM 871 N N . LEU A 1 112 ? 8.211 7.375 -11.427 1.00 98.12 112 LEU A N 1
ATOM 872 C CA . LEU A 1 112 ? 7.433 7.266 -10.197 1.00 98.12 112 LEU A CA 1
ATOM 873 C C . LEU A 1 112 ? 8.312 7.409 -8.943 1.00 98.12 112 LEU A C 1
ATOM 875 O O . LEU A 1 112 ? 7.842 7.166 -7.831 1.00 98.12 112 LEU A O 1
ATOM 879 N N . ALA A 1 113 ? 9.583 7.796 -9.095 1.00 97.38 113 ALA A N 1
ATOM 880 C CA . ALA A 1 113 ? 10.484 8.048 -7.976 1.00 97.38 113 ALA A CA 1
ATOM 881 C C . ALA A 1 113 ? 9.946 9.134 -7.021 1.00 97.38 113 ALA A C 1
ATOM 883 O O . ALA A 1 113 ? 9.221 10.042 -7.427 1.00 97.38 113 ALA A O 1
ATOM 884 N N . LEU A 1 114 ? 10.338 9.047 -5.744 1.00 97.56 114 LEU A N 1
ATOM 885 C CA . LEU A 1 114 ? 9.982 9.963 -4.649 1.00 97.56 114 LEU A CA 1
ATOM 886 C C . LEU A 1 114 ? 8.487 10.064 -4.303 1.00 97.56 114 LEU A C 1
ATOM 888 O O . LEU A 1 114 ? 8.127 10.857 -3.433 1.00 97.56 114 LEU A O 1
ATOM 892 N N . ILE A 1 115 ? 7.611 9.262 -4.915 1.00 97.81 115 ILE A N 1
ATOM 893 C CA . ILE A 1 115 ? 6.224 9.150 -4.451 1.00 97.81 115 ILE A CA 1
ATOM 894 C C . ILE A 1 115 ? 6.234 8.489 -3.058 1.00 97.81 115 ILE A C 1
ATOM 896 O O . ILE A 1 115 ? 6.745 7.380 -2.917 1.00 97.81 115 ILE A O 1
ATOM 900 N N . PRO A 1 116 ? 5.694 9.136 -2.012 1.00 97.19 116 PRO A N 1
ATOM 901 C CA . PRO A 1 116 ? 5.661 8.556 -0.676 1.00 97.19 116 PRO A CA 1
ATOM 902 C C . PRO A 1 116 ? 4.541 7.521 -0.552 1.00 97.19 116 PRO A C 1
ATOM 904 O O . PRO A 1 116 ? 3.456 7.682 -1.116 1.00 97.19 116 PRO A O 1
ATOM 907 N N . GLY A 1 117 ? 4.742 6.519 0.295 1.00 96.69 117 GLY A N 1
ATOM 908 C CA . GLY A 1 117 ? 3.741 5.498 0.581 1.00 96.69 117 GLY A CA 1
ATOM 909 C C . GLY A 1 117 ? 4.314 4.102 0.420 1.00 96.69 117 GLY A C 1
ATOM 910 O O . GLY A 1 117 ? 5.524 3.920 0.345 1.00 96.69 117 GLY A O 1
ATOM 911 N N . CYS A 1 118 ? 3.431 3.112 0.372 1.00 97.62 118 CYS A N 1
ATOM 912 C CA . CYS A 1 118 ? 3.828 1.724 0.192 1.00 97.62 118 CYS A CA 1
ATOM 913 C C . CYS A 1 118 ? 3.331 1.165 -1.141 1.00 97.62 118 CYS A C 1
ATOM 915 O O . CYS A 1 118 ? 2.384 1.685 -1.743 1.00 97.62 118 CYS A O 1
ATOM 917 N N . VAL A 1 119 ? 3.946 0.070 -1.578 1.00 98.38 119 VAL A N 1
ATOM 918 C CA . VAL A 1 119 ? 3.619 -0.599 -2.840 1.00 98.38 119 VAL A CA 1
ATOM 919 C C . VAL A 1 119 ? 2.158 -1.037 -2.891 1.00 98.38 119 VAL A C 1
ATOM 921 O O . VAL A 1 119 ? 1.498 -0.812 -3.905 1.00 98.38 119 VAL A O 1
ATOM 924 N N . GLY A 1 120 ? 1.600 -1.542 -1.790 1.00 97.88 120 GLY A N 1
ATOM 925 C CA . GLY A 1 120 ? 0.196 -1.959 -1.714 1.00 97.88 120 GLY A CA 1
ATOM 926 C C . GLY A 1 120 ? -0.811 -0.818 -1.886 1.00 97.88 120 GLY A C 1
ATOM 927 O O . GLY A 1 120 ? -1.940 -1.054 -2.307 1.00 97.88 120 GLY A O 1
ATOM 928 N N . ALA A 1 121 ? -0.412 0.429 -1.618 1.00 97.31 121 ALA A N 1
ATOM 929 C CA . ALA A 1 121 ? -1.258 1.600 -1.844 1.00 97.31 121 ALA A CA 1
ATOM 930 C C . ALA A 1 121 ? -1.194 2.112 -3.295 1.00 97.31 121 ALA A C 1
ATOM 932 O O . ALA A 1 121 ? -2.094 2.837 -3.723 1.00 97.31 121 ALA A O 1
ATOM 933 N N . SER A 1 122 ? -0.167 1.733 -4.066 1.00 97.44 122 SER A N 1
ATOM 934 C CA . SER A 1 122 ? 0.035 2.211 -5.441 1.00 97.44 122 SER A CA 1
ATOM 935 C C . SER A 1 122 ? -1.164 1.966 -6.380 1.00 97.44 122 SER A C 1
ATOM 937 O O . SER A 1 122 ? -1.512 2.889 -7.129 1.00 97.44 122 SER A O 1
ATOM 939 N N . PRO A 1 123 ? -1.881 0.819 -6.323 1.00 97.12 123 PRO A N 1
ATOM 940 C CA . PRO A 1 123 ? -3.007 0.565 -7.217 1.00 97.12 123 PRO A CA 1
ATOM 941 C C . PRO A 1 123 ? -4.296 1.263 -6.765 1.00 97.12 123 PRO A C 1
ATOM 943 O O . PRO A 1 123 ? -5.183 1.457 -7.590 1.00 97.12 123 PRO A O 1
ATOM 946 N N . MET A 1 124 ? -4.405 1.684 -5.494 1.00 96.31 124 MET A N 1
ATOM 947 C CA . MET A 1 124 ? -5.625 2.296 -4.935 1.00 96.31 124 MET A CA 1
ATOM 948 C C . MET A 1 124 ? -6.052 3.539 -5.717 1.00 96.31 124 MET A C 1
ATOM 950 O O . MET A 1 124 ? -7.233 3.730 -6.005 1.00 96.31 124 MET A O 1
ATOM 954 N N . GLN A 1 125 ? -5.079 4.374 -6.080 1.00 93.38 125 GLN A N 1
ATOM 955 C CA . GLN A 1 125 ? -5.294 5.600 -6.846 1.00 93.38 125 GLN A CA 1
ATOM 956 C C . GLN A 1 125 ? -4.519 5.610 -8.159 1.00 93.38 125 GLN A C 1
ATOM 958 O O . GLN A 1 125 ? -4.263 6.693 -8.678 1.00 93.38 125 GLN A O 1
ATOM 963 N N . ASN A 1 126 ? -4.109 4.444 -8.671 1.00 97.12 126 ASN A N 1
ATOM 964 C CA . ASN A 1 126 ? -3.309 4.349 -9.892 1.00 97.12 126 ASN A CA 1
ATOM 965 C C . ASN A 1 126 ? -2.208 5.435 -9.923 1.00 97.12 126 ASN A C 1
ATOM 967 O O . ASN A 1 126 ? -2.285 6.398 -10.695 1.00 97.12 126 ASN A O 1
ATOM 971 N N . ILE A 1 127 ? -1.267 5.367 -8.969 1.00 97.50 127 ILE A N 1
ATOM 972 C CA . ILE A 1 127 ? -0.274 6.436 -8.777 1.00 97.50 127 ILE A CA 1
ATOM 973 C C . ILE A 1 127 ? 0.424 6.765 -10.096 1.00 97.50 127 ILE A C 1
ATOM 975 O O . ILE A 1 127 ? 0.678 5.884 -10.915 1.00 97.50 127 ILE A O 1
ATOM 979 N N . GLY A 1 128 ? 0.738 8.040 -10.303 1.00 97.38 128 GLY A N 1
ATOM 980 C CA . GLY A 1 128 ? 1.360 8.464 -11.547 1.00 97.38 128 GLY A CA 1
ATOM 981 C C . GLY A 1 128 ? 1.997 9.834 -11.462 1.00 97.38 128 GLY A C 1
ATOM 982 O O . GLY A 1 128 ? 1.457 10.741 -10.820 1.00 97.38 128 GLY A O 1
ATOM 983 N N . ALA A 1 129 ? 3.130 9.974 -12.134 1.00 97.62 129 ALA A N 1
ATOM 984 C CA . ALA A 1 129 ? 3.916 11.191 -12.229 1.00 97.62 129 ALA A CA 1
ATOM 985 C C . ALA A 1 129 ? 4.699 11.194 -13.548 1.00 97.62 129 ALA A C 1
ATOM 987 O O . ALA A 1 129 ? 4.967 10.149 -14.136 1.00 97.62 129 ALA A O 1
ATOM 988 N N . TYR A 1 130 ? 5.025 12.392 -14.042 1.00 97.62 130 TYR A N 1
ATOM 989 C CA . TYR A 1 130 ? 5.841 12.583 -15.248 1.00 97.62 130 TYR A CA 1
ATOM 990 C C . TYR A 1 130 ? 5.386 11.759 -16.472 1.00 97.62 130 TYR A C 1
ATOM 992 O O . TYR A 1 130 ? 6.211 11.278 -17.242 1.00 97.62 130 TYR A O 1
ATOM 1000 N N . GLY A 1 131 ? 4.070 11.601 -16.658 1.00 97.00 131 GLY A N 1
ATOM 1001 C CA . GLY A 1 131 ? 3.487 10.911 -17.816 1.00 97.00 131 GLY A CA 1
ATOM 1002 C C . GLY A 1 131 ? 3.448 9.382 -17.735 1.00 97.00 131 GLY A C 1
ATOM 1003 O O . GLY A 1 131 ? 3.070 8.767 -18.725 1.00 97.00 131 GLY A O 1
ATOM 1004 N N . VAL A 1 132 ? 3.804 8.791 -16.591 1.00 98.12 132 VAL A N 1
ATOM 1005 C CA . VAL A 1 132 ? 3.694 7.348 -16.320 1.00 98.12 132 VAL A CA 1
ATOM 1006 C C . VAL A 1 132 ? 2.734 7.125 -15.157 1.00 98.12 132 VAL A C 1
ATOM 1008 O O . VAL A 1 132 ? 2.717 7.902 -14.198 1.00 98.12 132 VAL A O 1
ATOM 1011 N N . GLU A 1 133 ? 1.946 6.061 -15.234 1.00 98.31 133 GLU A N 1
ATOM 1012 C CA . GLU A 1 133 ? 1.084 5.564 -14.167 1.00 98.31 133 GLU A CA 1
ATOM 1013 C C . GLU A 1 133 ? 1.425 4.104 -13.836 1.00 98.31 133 GLU A C 1
ATOM 1015 O O . GLU A 1 133 ? 1.952 3.372 -14.672 1.00 98.31 133 GLU A O 1
ATOM 1020 N N . ILE A 1 134 ? 1.100 3.638 -12.625 1.00 97.75 134 ILE A N 1
ATOM 1021 C CA . ILE A 1 134 ? 1.407 2.257 -12.214 1.00 97.75 134 ILE A CA 1
ATOM 1022 C C . ILE A 1 134 ? 0.805 1.225 -13.172 1.00 97.75 134 ILE A C 1
ATOM 1024 O O . ILE A 1 134 ? 1.427 0.199 -13.439 1.00 97.75 134 ILE A O 1
ATOM 1028 N N . LYS A 1 135 ? -0.370 1.516 -13.749 1.00 97.69 135 LYS A N 1
ATOM 1029 C CA . LYS A 1 135 ? -1.027 0.645 -14.731 1.00 97.69 135 LYS A CA 1
ATOM 1030 C C . LYS A 1 135 ? -0.165 0.339 -15.962 1.00 97.69 135 LYS A C 1
ATOM 1032 O O . LYS A 1 135 ? -0.385 -0.698 -16.582 1.00 97.69 135 LYS A O 1
ATOM 1037 N N . ASP A 1 136 ? 0.798 1.199 -16.298 1.00 97.56 136 ASP A N 1
ATOM 1038 C CA . ASP A 1 136 ? 1.659 1.049 -17.477 1.00 97.56 136 ASP A CA 1
ATOM 1039 C C . ASP A 1 136 ? 2.686 -0.085 -17.309 1.00 97.56 136 ASP A C 1
ATOM 1041 O O . ASP A 1 136 ? 3.169 -0.641 -18.295 1.00 97.56 136 ASP A O 1
ATOM 1045 N N . VAL A 1 137 ? 2.978 -0.471 -16.061 1.00 96.81 137 VAL A N 1
ATOM 1046 C CA . VAL A 1 137 ? 3.912 -1.552 -15.692 1.00 96.81 137 VAL A CA 1
ATOM 1047 C C . VAL A 1 137 ? 3.257 -2.646 -14.834 1.00 96.81 137 VAL A C 1
ATOM 1049 O O . VAL A 1 137 ? 3.929 -3.548 -14.337 1.00 96.81 137 VAL A O 1
ATOM 1052 N N . PHE A 1 138 ? 1.939 -2.585 -14.644 1.00 97.62 138 PHE A N 1
ATOM 1053 C CA . PHE A 1 138 ? 1.192 -3.482 -13.764 1.00 97.62 138 PHE A CA 1
ATOM 1054 C C . PHE A 1 138 ? 0.834 -4.811 -14.448 1.00 97.62 138 PHE A C 1
ATOM 1056 O O . PHE A 1 138 ? 0.258 -4.831 -15.538 1.00 97.62 138 PHE A O 1
ATOM 1063 N N . SER A 1 139 ? 1.094 -5.932 -13.767 1.00 96.69 139 SER A N 1
ATOM 1064 C CA . SER A 1 139 ? 0.699 -7.279 -14.216 1.00 96.69 139 SER A CA 1
ATOM 1065 C C . SER A 1 139 ? -0.601 -7.726 -13.526 1.00 96.69 139 SER A C 1
ATOM 1067 O O . SER A 1 139 ? -1.656 -7.867 -14.159 1.00 96.69 139 SER A O 1
ATOM 1069 N N . TRP A 1 140 ? -0.545 -7.903 -12.206 1.00 97.94 140 TRP A N 1
ATOM 1070 C CA . TRP A 1 140 ? -1.645 -8.336 -11.345 1.00 97.94 140 TRP A CA 1
ATOM 1071 C C . TRP A 1 140 ? -1.358 -7.942 -9.889 1.00 97.94 140 TRP A C 1
ATOM 1073 O O . TRP A 1 140 ? -0.238 -7.567 -9.553 1.00 97.94 140 TRP A O 1
ATOM 1083 N N . LEU A 1 141 ? -2.371 -8.043 -9.027 1.00 98.31 141 LEU A N 1
ATOM 1084 C CA . LEU A 1 141 ? -2.220 -7.964 -7.571 1.00 98.31 141 LEU A CA 1
ATOM 1085 C C . LEU A 1 141 ? -3.038 -9.049 -6.882 1.00 98.31 141 LEU A C 1
ATOM 1087 O O . LEU A 1 141 ? -3.959 -9.616 -7.477 1.00 98.31 141 LEU A O 1
ATOM 1091 N N . GLU A 1 142 ? -2.730 -9.304 -5.619 1.00 98.06 142 GLU A N 1
ATOM 1092 C CA . GLU A 1 142 ? -3.549 -10.115 -4.726 1.00 98.06 142 GLU A CA 1
ATOM 1093 C C . GLU A 1 142 ? -4.127 -9.246 -3.612 1.00 98.06 142 GLU A C 1
ATOM 1095 O O . GLU A 1 142 ? -3.489 -8.313 -3.130 1.00 98.06 142 GLU A O 1
ATOM 1100 N N . ALA A 1 143 ? -5.371 -9.529 -3.239 1.00 97.75 143 ALA A N 1
ATOM 1101 C CA . ALA A 1 143 ? -6.074 -8.833 -2.175 1.00 97.75 143 ALA A CA 1
ATOM 1102 C C . ALA A 1 143 ? -6.855 -9.831 -1.321 1.00 97.75 143 ALA A C 1
ATOM 1104 O O . ALA A 1 143 ? -7.473 -10.765 -1.840 1.00 97.75 143 ALA A O 1
ATOM 1105 N N . ILE A 1 144 ? -6.859 -9.616 -0.007 1.00 97.94 144 ILE A N 1
ATOM 1106 C CA . ILE A 1 144 ? -7.689 -10.376 0.928 1.00 97.94 144 ILE A CA 1
ATOM 1107 C C . ILE A 1 144 ? -9.067 -9.714 0.987 1.00 97.94 144 ILE A C 1
ATOM 1109 O O . ILE A 1 144 ? -9.201 -8.559 1.390 1.00 97.94 144 ILE A O 1
ATOM 1113 N N . GLU A 1 145 ? -10.115 -10.440 0.599 1.00 96.31 145 GLU A N 1
ATOM 1114 C CA . GLU A 1 145 ? -11.485 -9.944 0.721 1.00 96.31 145 GLU A CA 1
ATOM 1115 C C . GLU A 1 145 ? -11.911 -9.930 2.194 1.00 96.31 145 GLU A C 1
ATOM 1117 O O . GLU A 1 145 ? -12.053 -10.980 2.815 1.00 96.31 145 GLU A O 1
ATOM 1122 N N . ILE A 1 146 ? -12.206 -8.748 2.743 1.00 94.88 146 ILE A N 1
ATOM 1123 C CA . ILE A 1 146 ? -12.550 -8.571 4.168 1.00 94.88 146 ILE A CA 1
ATOM 1124 C C . ILE A 1 146 ? -13.720 -9.468 4.611 1.00 94.88 146 ILE A C 1
ATOM 1126 O O . ILE A 1 146 ? -13.733 -9.982 5.726 1.00 94.88 146 ILE A O 1
ATOM 1130 N N . LYS A 1 147 ? -14.720 -9.678 3.745 1.00 93.88 147 LYS A N 1
ATOM 1131 C CA . LYS A 1 147 ? -15.926 -10.453 4.088 1.00 93.88 147 LYS A CA 1
ATOM 1132 C C . LYS A 1 147 ? -15.666 -11.952 4.236 1.00 93.88 147 LYS A C 1
ATOM 1134 O O . LYS A 1 147 ? -16.322 -12.593 5.056 1.00 93.88 147 LYS A O 1
ATOM 1139 N N . THR A 1 148 ? -14.775 -12.507 3.420 1.00 95.25 148 THR A N 1
ATOM 1140 C CA . THR A 1 148 ? -14.559 -13.960 3.303 1.00 95.25 148 THR A CA 1
ATOM 1141 C C . THR A 1 148 ? -13.185 -14.401 3.800 1.00 95.25 148 THR A C 1
ATOM 1143 O O . THR A 1 148 ? -12.973 -15.590 4.011 1.00 95.25 148 THR A O 1
ATOM 1146 N N . CYS A 1 149 ? -12.257 -13.462 3.995 1.00 95.38 149 CYS A N 1
ATOM 1147 C CA . CYS A 1 149 ? -10.835 -13.690 4.256 1.00 95.38 149 CYS A CA 1
ATOM 1148 C C . CYS A 1 149 ? -10.111 -14.485 3.153 1.00 95.38 149 CYS A C 1
ATOM 1150 O O . CYS A 1 149 ? -8.993 -14.969 3.367 1.00 95.38 149 CYS A O 1
ATOM 1152 N N . HIS A 1 150 ? -10.726 -14.623 1.975 1.00 96.12 150 HIS A N 1
ATOM 1153 C CA . HIS A 1 150 ? -10.124 -15.308 0.840 1.00 96.12 150 HIS A CA 1
ATOM 1154 C C . HIS A 1 150 ? -9.188 -14.380 0.076 1.00 96.12 150 HIS A C 1
ATOM 1156 O O . HIS A 1 150 ? -9.492 -13.206 -0.148 1.00 96.12 150 HIS A O 1
ATOM 1162 N N . LEU A 1 151 ? -8.061 -14.942 -0.355 1.00 96.75 151 LEU A N 1
ATOM 1163 C CA . LEU A 1 151 ? -7.148 -14.273 -1.264 1.00 96.75 151 LEU A CA 1
ATOM 1164 C C . LEU A 1 151 ? -7.741 -14.308 -2.674 1.00 96.75 151 LEU A C 1
ATOM 1166 O O . LEU A 1 151 ? -8.118 -15.368 -3.180 1.00 96.75 151 LEU A O 1
ATOM 1170 N N . LYS A 1 152 ? -7.828 -13.144 -3.307 1.00 97.69 152 LYS A N 1
ATOM 1171 C CA . LYS A 1 152 ? -8.289 -12.993 -4.680 1.00 97.69 152 LYS A CA 1
ATOM 1172 C C . LYS A 1 152 ? -7.232 -12.264 -5.491 1.00 97.69 152 LYS A C 1
ATOM 1174 O O . LYS A 1 152 ? -6.785 -11.186 -5.111 1.00 97.69 152 LYS A O 1
ATOM 1179 N N . ARG A 1 153 ? -6.893 -12.832 -6.645 1.00 97.94 153 ARG A N 1
ATOM 1180 C CA . ARG A 1 153 ? -6.032 -12.189 -7.634 1.00 97.94 153 ARG A CA 1
ATOM 1181 C C . ARG A 1 153 ? -6.860 -11.322 -8.579 1.00 97.94 153 ARG A C 1
ATOM 1183 O O . ARG A 1 153 ? -7.927 -11.748 -9.020 1.00 97.94 153 ARG A O 1
ATOM 1190 N N . PHE A 1 154 ? -6.354 -10.134 -8.887 1.00 98.38 154 PHE A N 1
ATOM 1191 C CA . PHE A 1 154 ? -6.921 -9.199 -9.853 1.00 98.38 154 PHE A CA 1
ATOM 1192 C C . PHE A 1 154 ? -5.899 -8.937 -10.952 1.00 98.38 154 PHE A C 1
ATOM 1194 O O . PHE A 1 154 ? -4.764 -8.547 -10.676 1.00 98.38 154 PHE A O 1
ATOM 1201 N N . ASN A 1 155 ? -6.296 -9.139 -12.204 1.00 97.62 155 ASN A N 1
ATOM 1202 C CA . ASN A 1 155 ? -5.510 -8.678 -13.345 1.00 97.62 155 ASN A CA 1
ATOM 1203 C C . ASN A 1 155 ? -5.780 -7.191 -13.642 1.00 97.62 155 ASN A C 1
ATOM 1205 O O . ASN A 1 155 ? -6.739 -6.601 -13.141 1.00 97.62 155 ASN A O 1
ATOM 1209 N N . LEU A 1 156 ? -4.973 -6.599 -14.526 1.00 96.06 156 LEU A N 1
ATOM 1210 C CA . LEU A 1 156 ? -5.094 -5.194 -14.933 1.00 96.06 156 LEU A CA 1
ATOM 1211 C C . LEU A 1 156 ? -6.525 -4.762 -15.322 1.00 96.06 156 LEU A C 1
ATOM 1213 O O . LEU A 1 156 ? -6.976 -3.685 -14.932 1.00 96.06 156 LEU A O 1
ATOM 1217 N N . LYS A 1 157 ? -7.263 -5.595 -16.071 1.00 96.88 157 LYS A N 1
ATOM 1218 C CA . LYS A 1 157 ? -8.629 -5.265 -16.520 1.00 96.88 157 LYS A CA 1
ATOM 1219 C C . LYS A 1 157 ? -9.622 -5.251 -15.361 1.00 96.88 157 LYS A C 1
ATOM 1221 O O . LYS A 1 157 ? -10.548 -4.444 -15.359 1.00 96.88 157 LYS A O 1
ATOM 1226 N N . GLU A 1 158 ? -9.447 -6.146 -14.393 1.00 97.50 158 GLU A N 1
ATOM 1227 C CA . GLU A 1 158 ? -10.317 -6.250 -13.219 1.00 97.50 158 GLU A CA 1
ATOM 1228 C C . GLU A 1 158 ? -10.094 -5.102 -12.232 1.00 97.50 158 GLU A C 1
ATOM 1230 O O . GLU A 1 158 ? -11.055 -4.667 -11.601 1.00 97.50 158 GLU A O 1
ATOM 1235 N N . CYS A 1 159 ? -8.868 -4.575 -12.148 1.00 96.88 159 CYS A N 1
ATOM 1236 C CA . CYS A 1 159 ? -8.536 -3.422 -11.308 1.00 96.88 159 CYS A CA 1
ATOM 1237 C C . CYS A 1 159 ? -9.201 -2.113 -11.773 1.00 96.88 159 CY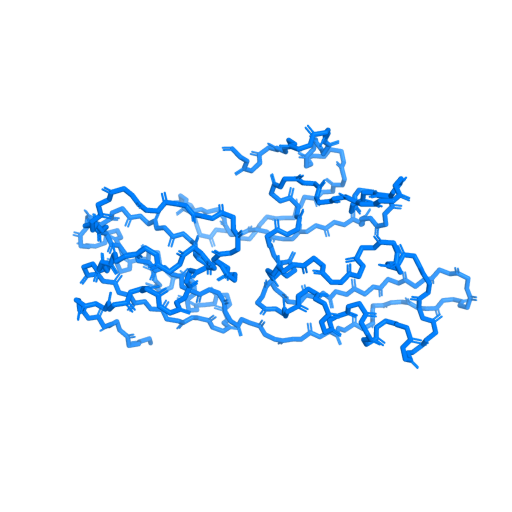S A C 1
ATOM 1239 O O . CYS A 1 159 ? -9.351 -1.195 -10.968 1.00 96.88 159 CYS A O 1
ATOM 1241 N N . LYS A 1 160 ? -9.586 -2.021 -13.059 1.00 96.50 160 LYS A N 1
ATOM 1242 C CA . LYS A 1 160 ? -10.133 -0.813 -13.715 1.00 96.50 160 LYS A CA 1
ATOM 1243 C C . LYS A 1 160 ? -9.352 0.463 -13.362 1.00 96.50 160 LYS A C 1
ATOM 1245 O O . LYS A 1 160 ? -9.944 1.457 -12.954 1.00 96.50 160 LYS A O 1
ATOM 1250 N N . LEU A 1 161 ? -8.025 0.402 -13.490 1.00 94.62 161 LEU A N 1
ATOM 1251 C CA . LEU A 1 161 ? -7.141 1.531 -13.194 1.00 94.62 161 LEU A CA 1
ATOM 1252 C C . LEU A 1 161 ? -7.376 2.672 -14.192 1.00 94.62 161 LEU A C 1
ATOM 1254 O O . LEU A 1 161 ? -7.213 2.490 -15.402 1.00 94.62 161 LEU A O 1
ATOM 1258 N N . ASP A 1 162 ? -7.725 3.844 -13.673 1.00 94.44 162 ASP A N 1
ATOM 1259 C CA . ASP A 1 162 ? -7.926 5.077 -14.438 1.00 94.44 162 ASP A CA 1
ATOM 1260 C C . ASP A 1 162 ? -7.298 6.265 -13.687 1.00 94.44 162 ASP A C 1
ATOM 1262 O O . ASP A 1 162 ? -6.652 6.082 -12.651 1.00 94.44 162 ASP A O 1
ATOM 1266 N N . TYR A 1 163 ? -7.419 7.484 -14.206 1.00 94.19 163 TYR A N 1
ATOM 1267 C CA . TYR A 1 163 ? -6.832 8.675 -13.597 1.00 94.19 163 TYR A CA 1
ATOM 1268 C C . TYR A 1 163 ? -7.311 8.863 -12.147 1.00 94.19 163 TYR A C 1
ATOM 1270 O O . TYR A 1 163 ? -8.423 9.326 -11.900 1.00 94.19 163 TYR A O 1
ATOM 1278 N N . ARG A 1 164 ? -6.444 8.518 -11.182 1.00 91.44 164 ARG A N 1
ATOM 1279 C CA . ARG A 1 164 ? -6.701 8.581 -9.727 1.00 91.44 164 ARG A CA 1
ATOM 1280 C C . ARG A 1 164 ? -7.869 7.721 -9.223 1.00 91.44 164 ARG A C 1
ATOM 1282 O O . ARG A 1 164 ? -8.411 7.985 -8.144 1.00 91.44 164 ARG A O 1
ATOM 1289 N N . GLU A 1 165 ? -8.202 6.671 -9.971 1.00 93.25 165 GLU A N 1
ATOM 1290 C CA . GLU A 1 165 ? -9.350 5.795 -9.729 1.00 93.25 165 GLU A CA 1
ATOM 1291 C C . GLU A 1 165 ? -8.990 4.308 -9.897 1.00 93.25 165 GLU A C 1
ATOM 1293 O O . GLU A 1 165 ? -8.130 3.937 -10.701 1.00 93.25 165 GLU A O 1
ATOM 1298 N N . SER A 1 166 ? -9.666 3.453 -9.127 1.00 95.81 166 SER A N 1
ATOM 1299 C CA . SER A 1 166 ? -9.601 1.989 -9.217 1.00 95.81 166 SER A CA 1
ATOM 1300 C C . SER A 1 166 ? -10.858 1.369 -8.597 1.00 95.81 166 SER A C 1
ATOM 1302 O O . SER A 1 166 ? -11.617 2.053 -7.914 1.00 95.81 166 SER A O 1
ATOM 1304 N N . VAL A 1 167 ? -11.072 0.060 -8.765 1.00 96.19 167 VAL A N 1
ATOM 1305 C CA . VAL A 1 167 ? -12.171 -0.651 -8.069 1.00 96.19 167 VAL A CA 1
ATOM 1306 C C . VAL A 1 167 ? -11.999 -0.743 -6.547 1.00 96.19 167 VAL A C 1
ATOM 1308 O O . VAL A 1 167 ? -12.907 -1.226 -5.874 1.00 96.19 167 VAL A O 1
ATOM 1311 N N . PHE A 1 168 ? -10.833 -0.362 -6.019 1.00 94.75 168 PHE A N 1
ATOM 1312 C CA . PHE A 1 168 ? -10.491 -0.484 -4.601 1.00 94.75 168 PHE A CA 1
ATOM 1313 C C . PHE A 1 168 ? -10.763 0.797 -3.801 1.00 94.75 168 PHE A C 1
ATOM 1315 O O . PHE A 1 168 ? -10.697 0.758 -2.573 1.00 94.75 168 PHE A O 1
ATOM 1322 N N . LYS A 1 169 ? -11.032 1.914 -4.484 1.00 87.50 169 LYS A N 1
ATOM 1323 C CA . LYS A 1 169 ? -11.429 3.190 -3.880 1.00 87.50 169 LYS A CA 1
ATOM 1324 C C . LYS A 1 169 ? -12.921 3.194 -3.552 1.00 87.50 169 LYS A C 1
ATOM 1326 O O . LYS A 1 169 ? -13.266 3.782 -2.505 1.00 87.50 169 LYS A O 1
#

Foldseek 3Di:
DDKDAFDWCLVLAPVSDTETERIEDEDADLVVVVVQLVVQVVVVFDEDERWSNDPDDDPYYGDGYYYYYQHFDKDWPDDPPPDTDIDTGFRAWLQVVVVVCVVVVNDDCVQVHPDGTGPNCQLAQQDGGPPDTPLVNFAKDWDQDSVPRDIDIDGSVQQVHDHGHGPND

Sequence (169 aa):
MKVETQVDLTSSLTFHVPALASHYVEVEKDDEIREAILYAKNNKLDILILGGGSNMLFHNDFEGLVIKINSKGVDVLSDDGRRLEVVVEAGEDWHEFVLKSLTNGWGGLENLALIPGCVGASPMQNIGAYGVEIKDVFSWLEAIEIKTCHLKRFNLKECKLDYRESVFK

Secondary structure (DSSP, 8-state):
---EEEEE-GGGSTT----EEEEEEEE-SHHHHHHHHHHHHHHT-EEEEESSSTT---SS-EEEEEEEE----EEEEEE-SS-EEEEE-TTSBHHHHHHHHHHTT--S-GGGTT--SBGGGTTTTT-EETTEEGGGT--EEEEE-TTT--EEEEEHHHHT-BTTB-TT-